Protein AF-A0A2H0QIF8-F1 (afdb_monomer_lite)

Foldseek 3Di:
DDDDDDDDPPPDDPPPDDDDPVVLVVLLVVLLVLLVPDDLVLLLQLLLLVQDDPVSSVVSLVVSLCVSQPPPPSSPDPSNSVSNSQNSPFSNVVSVCVVVVHDAPGFPGRFDQDPVQRFTWTAGPVGDIWTWHQDPVVSDIDTDD

Secondary structure (DSSP, 8-state):
-----------------PPPHHHHHHHHHHHHHHHHTS-HHHHHHHHHHHTS-HHHHHHHHHHHHHHHHTT-SGGGSHHHHHHHHHHHHHHHHHHHHHHTT---S-B-SPPEEETTTTEEEEEBTTS-EEEEEEETTTTEEEE--

pLDDT: mean 84.2, std 15.66, range [37.06, 97.31]

Structure (mmCIF, N/CA/C/O backbone):
data_AF-A0A2H0QIF8-F1
#
_entry.id   AF-A0A2H0QIF8-F1
#
loop_
_atom_site.group_PDB
_atom_site.id
_atom_site.type_symbol
_atom_site.label_atom_id
_atom_site.label_alt_id
_atom_site.label_comp_id
_atom_site.label_asym_id
_atom_site.label_entity_id
_atom_site.label_seq_id
_atom_site.pdbx_PDB_ins_code
_atom_site.Cartn_x
_atom_site.Cartn_y
_atom_site.Cartn_z
_atom_site.occupancy
_atom_site.B_iso_or_equiv
_atom_site.auth_seq_id
_atom_site.auth_comp_id
_atom_site.auth_asym_id
_atom_site.auth_atom_id
_atom_site.pdbx_PDB_model_num
ATOM 1 N N . MET A 1 1 ? 56.816 19.862 -47.660 1.00 38.97 1 MET A N 1
ATOM 2 C CA . MET A 1 1 ? 55.666 18.931 -47.605 1.00 38.97 1 MET A CA 1
ATOM 3 C C . MET A 1 1 ? 54.812 19.309 -46.398 1.00 38.97 1 MET A C 1
ATOM 5 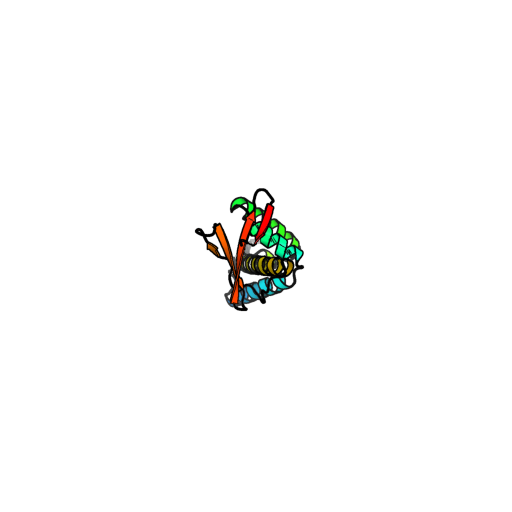O O . MET A 1 1 ? 55.281 19.148 -45.281 1.00 38.97 1 MET A O 1
ATOM 9 N N . LYS A 1 2 ? 53.630 19.911 -46.595 1.00 37.06 2 LYS A N 1
ATOM 10 C CA . LYS A 1 2 ? 52.727 20.326 -45.503 1.00 37.06 2 LYS A CA 1
ATOM 11 C C . LYS A 1 2 ? 51.640 19.259 -45.343 1.00 37.06 2 LYS A C 1
ATOM 13 O O . LYS A 1 2 ? 50.903 19.014 -46.291 1.00 37.06 2 LYS A O 1
ATOM 18 N N . LYS A 1 3 ? 51.585 18.596 -44.185 1.00 42.75 3 LYS A N 1
ATOM 19 C CA . LYS A 1 3 ? 50.521 17.645 -43.830 1.00 42.75 3 LYS A CA 1
ATOM 20 C C . LYS A 1 3 ? 49.471 18.396 -43.018 1.00 42.75 3 LYS A C 1
ATOM 22 O O . LYS A 1 3 ? 49.733 18.776 -41.882 1.00 42.75 3 LYS A O 1
ATOM 27 N N . THR A 1 4 ? 48.318 18.645 -43.623 1.00 43.09 4 THR A N 1
ATOM 28 C CA . THR A 1 4 ? 47.158 19.226 -42.946 1.00 43.09 4 THR A CA 1
ATOM 29 C C . THR A 1 4 ? 46.439 18.100 -42.209 1.00 43.09 4 THR A C 1
ATOM 31 O O . THR A 1 4 ? 45.985 17.144 -42.833 1.00 43.09 4 THR A O 1
ATOM 34 N N . LEU A 1 5 ? 46.413 18.177 -40.879 1.00 47.56 5 LEU A N 1
ATOM 35 C CA . LEU A 1 5 ? 45.718 17.231 -40.013 1.00 47.56 5 LEU A CA 1
ATOM 36 C C . LEU A 1 5 ? 44.242 17.649 -39.947 1.00 47.56 5 LEU A C 1
ATOM 38 O O . LEU A 1 5 ? 43.910 18.666 -39.343 1.00 47.56 5 LEU A O 1
ATOM 42 N N . THR A 1 6 ? 43.362 16.900 -40.604 1.00 43.06 6 THR A N 1
ATOM 43 C CA . THR A 1 6 ? 41.914 17.109 -40.513 1.00 43.06 6 THR A CA 1
ATOM 44 C C . THR A 1 6 ? 41.425 16.563 -39.174 1.00 43.06 6 THR A C 1
ATOM 46 O O . THR A 1 6 ? 41.398 15.353 -38.962 1.00 43.06 6 THR A O 1
ATOM 49 N N . ILE A 1 7 ? 41.061 17.457 -3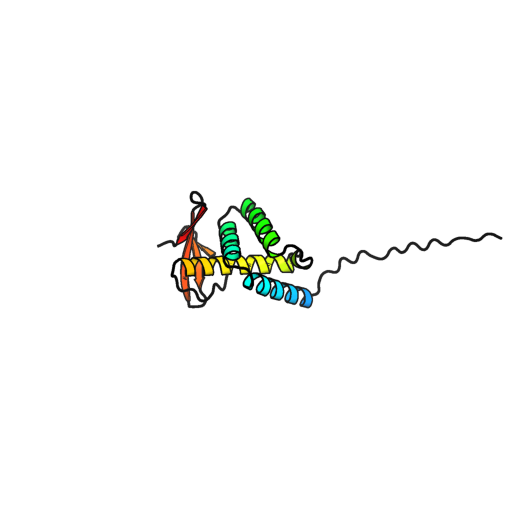8.255 1.00 49.34 7 ILE A N 1
ATOM 50 C CA . ILE A 1 7 ? 40.384 17.107 -37.005 1.00 49.34 7 ILE A CA 1
ATOM 51 C C . ILE A 1 7 ? 38.935 16.769 -37.360 1.00 49.34 7 ILE A C 1
ATOM 53 O O . ILE A 1 7 ? 38.155 17.648 -37.718 1.00 49.34 7 ILE A O 1
ATOM 57 N N . VAL A 1 8 ? 38.581 15.487 -37.282 1.00 49.09 8 VAL A N 1
ATOM 58 C CA . VAL A 1 8 ? 37.188 15.038 -37.342 1.00 49.09 8 VAL A CA 1
ATOM 59 C C . VAL A 1 8 ? 36.629 15.132 -35.926 1.00 49.09 8 VAL A C 1
ATOM 61 O O . VAL A 1 8 ? 36.869 14.266 -35.088 1.00 49.09 8 VAL A O 1
ATOM 64 N N . THR A 1 9 ? 35.900 16.206 -35.636 1.00 52.53 9 THR A N 1
ATOM 65 C CA . THR A 1 9 ? 35.051 16.291 -34.446 1.00 52.53 9 THR A CA 1
ATOM 66 C C . THR A 1 9 ? 33.886 15.317 -34.604 1.00 52.53 9 THR A C 1
ATOM 68 O O . THR A 1 9 ? 32.903 15.623 -35.276 1.00 52.53 9 THR A O 1
ATOM 71 N N . LEU A 1 10 ? 33.992 14.134 -33.989 1.00 49.59 10 LEU A N 1
ATOM 72 C CA . LEU A 1 10 ? 32.843 13.263 -33.739 1.00 49.59 10 LEU A CA 1
ATOM 73 C C . LEU A 1 10 ? 31.949 13.916 -32.674 1.00 49.59 10 LEU A C 1
ATOM 75 O O . LEU A 1 10 ? 32.067 13.653 -31.481 1.00 49.59 10 LEU A O 1
ATOM 79 N N . THR A 1 11 ? 31.024 14.765 -33.106 1.00 53.41 11 THR A N 1
ATOM 80 C CA . THR A 1 11 ? 29.798 15.033 -32.352 1.00 53.41 11 THR A CA 1
ATOM 81 C C . THR A 1 11 ? 28.844 13.864 -32.586 1.00 53.41 11 THR A C 1
ATOM 83 O O . THR A 1 11 ? 28.014 13.910 -33.492 1.00 53.41 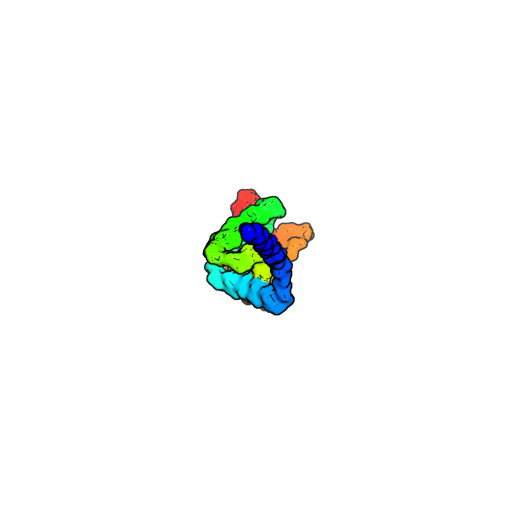11 THR A O 1
ATOM 86 N N . ALA A 1 12 ? 28.988 12.787 -31.810 1.00 52.41 12 ALA A N 1
ATOM 87 C CA . ALA A 1 12 ? 27.968 11.746 -31.745 1.00 52.41 12 ALA A CA 1
ATOM 88 C C . ALA A 1 12 ? 26.956 12.120 -30.656 1.00 52.41 12 ALA A C 1
ATOM 90 O O . ALA A 1 12 ? 27.306 12.333 -29.496 1.00 52.41 12 ALA A O 1
ATOM 91 N N . LEU A 1 13 ? 25.713 12.271 -31.104 1.00 42.12 13 LEU A N 1
ATOM 92 C CA . LEU A 1 13 ? 24.539 12.739 -30.387 1.00 42.12 13 LEU A CA 1
ATOM 93 C C . LEU A 1 13 ? 24.353 12.032 -29.036 1.00 42.12 13 LEU A C 1
ATOM 95 O O . LEU A 1 13 ? 24.268 10.807 -28.974 1.00 42.12 13 LEU A O 1
ATOM 99 N N . ALA A 1 14 ? 24.156 12.818 -27.977 1.00 47.16 14 ALA A N 1
ATOM 100 C CA . ALA A 1 14 ? 23.425 12.365 -26.802 1.00 47.16 14 ALA A CA 1
ATOM 101 C C . ALA A 1 14 ? 21.971 12.106 -27.230 1.00 47.16 14 ALA A C 1
ATOM 103 O O . ALA A 1 14 ? 21.137 13.010 -27.248 1.00 47.16 14 ALA A O 1
ATOM 104 N N . GLY A 1 15 ? 21.684 10.881 -27.664 1.00 43.88 15 GLY A N 1
ATOM 105 C CA . GLY A 1 15 ? 20.320 10.435 -27.888 1.00 43.88 15 GLY A CA 1
ATOM 106 C C . GLY A 1 15 ? 19.602 10.359 -26.546 1.00 43.88 15 GLY A C 1
ATOM 107 O O . GLY A 1 15 ? 19.794 9.407 -25.798 1.00 43.88 15 GLY A O 1
ATOM 108 N N . CYS A 1 16 ? 18.760 11.347 -26.242 1.00 52.12 16 CYS A N 1
ATOM 109 C CA . CYS A 1 16 ? 17.651 11.166 -25.312 1.00 52.12 16 CYS A CA 1
ATOM 110 C C . CYS A 1 16 ? 16.681 10.156 -25.945 1.00 52.12 16 CYS A C 1
ATOM 112 O O . CYS A 1 16 ? 15.710 10.548 -26.591 1.00 52.12 16 CYS A O 1
ATOM 114 N N . THR A 1 17 ? 16.968 8.857 -25.842 1.00 52.38 17 THR A N 1
ATOM 115 C CA . THR A 1 17 ? 16.038 7.814 -26.278 1.00 52.38 17 THR A CA 1
ATOM 116 C C . THR A 1 17 ? 14.864 7.818 -25.310 1.00 52.38 17 THR A C 1
ATOM 118 O O . THR A 1 17 ? 14.967 7.343 -24.180 1.00 52.38 17 THR A O 1
ATOM 121 N N . THR A 1 18 ? 13.755 8.424 -25.727 1.00 61.09 18 THR A N 1
ATOM 122 C CA . THR A 1 18 ? 12.470 8.180 -25.077 1.00 61.09 18 THR A CA 1
ATOM 123 C C . THR A 1 18 ? 12.113 6.720 -25.338 1.00 61.09 18 THR A C 1
ATOM 125 O O . THR A 1 18 ? 12.209 6.261 -26.475 1.00 61.09 18 THR A O 1
ATOM 128 N N . LEU A 1 19 ? 11.788 5.977 -24.280 1.00 68.38 19 LEU A N 1
ATOM 129 C CA . LEU A 1 19 ? 11.373 4.581 -24.402 1.00 68.38 19 LEU A CA 1
ATOM 130 C C . LEU A 1 19 ? 10.134 4.481 -25.298 1.00 68.38 19 LEU A C 1
ATOM 132 O O . LEU A 1 19 ? 9.223 5.315 -25.197 1.00 68.38 19 LEU A O 1
ATOM 136 N N . GLY A 1 20 ? 10.091 3.446 -26.133 1.00 79.44 20 GLY A N 1
ATOM 137 C CA . GLY A 1 20 ? 8.890 3.078 -26.876 1.00 79.44 20 GLY A CA 1
ATOM 138 C C . GLY A 1 20 ? 7.804 2.528 -25.947 1.00 79.44 20 GLY A C 1
ATOM 139 O O . GLY A 1 20 ? 8.087 2.074 -24.839 1.00 79.44 20 GLY A O 1
ATOM 140 N N . ASP A 1 21 ? 6.546 2.540 -26.389 1.00 84.19 21 ASP A N 1
ATOM 141 C CA . ASP A 1 21 ? 5.413 2.123 -25.545 1.00 84.19 21 ASP A CA 1
ATOM 142 C C . ASP A 1 21 ? 5.522 0.661 -25.080 1.00 84.19 21 ASP A C 1
ATOM 144 O O . ASP A 1 21 ? 5.255 0.366 -23.919 1.00 84.19 21 ASP A O 1
ATOM 148 N N . VAL A 1 22 ? 6.042 -0.228 -25.932 1.00 86.38 22 VAL A N 1
ATOM 149 C CA . VAL A 1 22 ? 6.321 -1.634 -25.579 1.00 86.38 22 VAL A CA 1
ATOM 150 C C . VAL A 1 22 ? 7.330 -1.743 -24.430 1.00 86.38 22 VAL A C 1
ATOM 152 O O . VAL A 1 22 ? 7.179 -2.568 -23.531 1.00 86.38 22 VAL A O 1
ATOM 155 N N . GLU A 1 23 ? 8.366 -0.903 -24.432 1.00 85.62 23 GLU A N 1
ATOM 156 C CA . GLU A 1 23 ? 9.386 -0.909 -23.380 1.00 85.62 23 GLU A CA 1
ATOM 157 C C . GLU A 1 23 ? 8.819 -0.364 -22.063 1.00 85.62 23 GLU A C 1
ATOM 159 O O . GLU A 1 23 ? 9.122 -0.899 -20.996 1.00 85.62 23 GLU A O 1
ATOM 164 N N . LYS A 1 24 ? 7.943 0.649 -22.128 1.00 86.56 24 LYS A N 1
ATOM 165 C CA . LYS A 1 24 ? 7.228 1.169 -20.953 1.00 86.56 24 LYS A CA 1
ATOM 166 C C . LYS A 1 24 ? 6.281 0.135 -20.353 1.00 86.56 24 LYS A C 1
ATOM 168 O O . LYS A 1 24 ? 6.250 -0.013 -19.134 1.00 86.56 24 LYS A O 1
ATOM 173 N N . GLU A 1 25 ? 5.535 -0.598 -21.178 1.00 89.25 25 GLU A N 1
ATOM 174 C CA . GLU A 1 25 ? 4.656 -1.679 -20.716 1.00 89.25 25 GLU A CA 1
ATOM 175 C C . GLU A 1 25 ? 5.454 -2.796 -20.036 1.00 89.25 25 GLU A C 1
ATOM 177 O O . GLU A 1 25 ? 5.127 -3.196 -18.918 1.00 89.25 25 GLU A O 1
ATOM 182 N N . ALA A 1 26 ? 6.563 -3.228 -20.642 1.00 90.50 26 ALA A N 1
ATOM 183 C CA . ALA A 1 26 ? 7.437 -4.235 -20.048 1.00 90.50 26 ALA A CA 1
ATOM 184 C C . ALA A 1 26 ? 8.035 -3.777 -18.704 1.00 90.50 26 ALA A C 1
ATOM 186 O O . ALA A 1 26 ? 8.130 -4.570 -17.762 1.00 90.50 26 ALA A O 1
ATOM 187 N N . LEU A 1 27 ? 8.424 -2.500 -18.590 1.00 90.44 27 LEU A N 1
ATOM 188 C CA . LEU A 1 27 ? 8.888 -1.921 -17.325 1.00 90.44 27 LEU A CA 1
ATOM 189 C C . LEU A 1 27 ? 7.776 -1.857 -16.279 1.00 90.44 27 LEU A C 1
ATOM 191 O O . LEU A 1 27 ? 8.021 -2.195 -15.121 1.00 90.44 27 LEU A O 1
ATOM 195 N N . ARG A 1 28 ? 6.560 -1.475 -16.676 1.00 92.50 28 ARG A N 1
ATOM 196 C CA . ARG A 1 28 ? 5.389 -1.436 -15.797 1.00 92.50 28 ARG A CA 1
ATOM 197 C C . ARG A 1 28 ? 5.054 -2.818 -15.242 1.00 92.50 28 ARG A C 1
ATOM 199 O O . ARG A 1 28 ? 4.855 -2.958 -14.036 1.00 92.50 28 ARG A O 1
ATOM 206 N N . ASP A 1 29 ? 5.000 -3.835 -16.094 1.00 93.62 29 ASP A N 1
ATOM 207 C CA . ASP A 1 29 ? 4.662 -5.197 -15.676 1.00 93.62 29 ASP A CA 1
ATOM 208 C C . ASP A 1 29 ? 5.741 -5.784 -14.765 1.00 93.62 29 ASP A C 1
ATOM 210 O O . ASP A 1 29 ? 5.436 -6.416 -13.749 1.00 93.62 29 ASP A O 1
ATOM 214 N N . ARG A 1 30 ? 7.011 -5.495 -15.071 1.00 91.62 30 ARG A N 1
ATOM 215 C CA . ARG A 1 30 ? 8.137 -5.833 -14.202 1.00 91.62 30 ARG A CA 1
ATOM 216 C C . ARG A 1 30 ? 8.026 -5.148 -12.843 1.00 91.62 30 ARG A C 1
ATOM 218 O O . ARG A 1 30 ? 8.153 -5.826 -11.832 1.00 91.62 30 ARG A O 1
ATOM 225 N N . ALA A 1 31 ? 7.741 -3.850 -12.805 1.00 92.44 31 ALA A N 1
ATOM 226 C CA . ALA A 1 31 ? 7.564 -3.098 -11.567 1.00 92.44 31 ALA A CA 1
ATOM 227 C C . ALA A 1 31 ? 6.452 -3.684 -10.681 1.00 92.44 31 ALA A C 1
ATOM 229 O O . ALA A 1 31 ? 6.630 -3.818 -9.471 1.00 92.44 31 ALA A O 1
ATOM 230 N N . ILE A 1 32 ? 5.330 -4.097 -11.278 1.00 94.50 32 ILE A N 1
ATOM 231 C CA . ILE A 1 32 ? 4.233 -4.769 -10.564 1.00 94.50 32 ILE A CA 1
ATOM 232 C C . ILE A 1 32 ? 4.685 -6.130 -10.016 1.00 94.50 32 ILE A C 1
ATOM 234 O O . ILE A 1 32 ? 4.386 -6.465 -8.868 1.00 94.50 32 ILE A O 1
ATOM 238 N N . ALA A 1 33 ? 5.393 -6.930 -10.817 1.00 94.25 33 ALA A N 1
ATOM 239 C CA . ALA A 1 33 ? 5.909 -8.227 -10.383 1.00 94.25 33 ALA A CA 1
ATOM 240 C C . ALA A 1 33 ? 6.932 -8.084 -9.244 1.00 94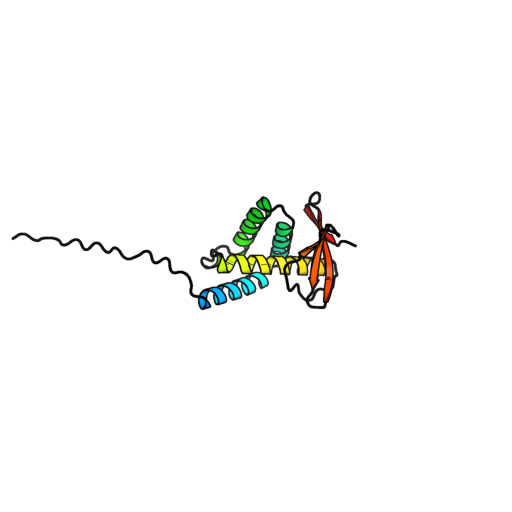.25 33 ALA A C 1
ATOM 242 O O . ALA A 1 33 ? 6.847 -8.792 -8.241 1.00 94.25 33 ALA A O 1
ATOM 243 N N . ASP A 1 34 ? 7.849 -7.126 -9.371 1.00 93.00 34 ASP A N 1
ATOM 244 C CA . ASP A 1 34 ? 8.865 -6.817 -8.371 1.00 93.00 34 ASP A CA 1
ATOM 245 C C . ASP A 1 34 ? 8.240 -6.314 -7.068 1.00 93.00 34 ASP A C 1
ATOM 247 O O . ASP A 1 34 ? 8.694 -6.709 -5.994 1.00 93.00 34 ASP A O 1
ATOM 251 N N . ALA A 1 35 ? 7.184 -5.493 -7.142 1.00 94.06 35 ALA A N 1
ATOM 252 C CA . ALA A 1 35 ? 6.419 -5.086 -5.970 1.00 94.06 35 ALA A CA 1
ATOM 253 C C . ALA A 1 35 ? 5.835 -6.316 -5.271 1.00 94.06 35 ALA A C 1
ATOM 255 O O . ALA A 1 35 ? 6.113 -6.518 -4.098 1.00 94.06 35 ALA A O 1
ATOM 256 N N . LYS A 1 36 ? 5.123 -7.198 -5.985 1.00 95.25 36 LYS A N 1
ATOM 257 C CA . LYS A 1 36 ? 4.533 -8.431 -5.418 1.00 95.25 36 LYS A CA 1
ATOM 258 C C . LYS A 1 36 ? 5.547 -9.397 -4.803 1.00 95.25 36 LYS A C 1
ATOM 260 O O . LYS A 1 36 ? 5.173 -10.186 -3.941 1.00 95.25 36 LYS A O 1
ATOM 265 N N . ALA A 1 37 ? 6.795 -9.367 -5.264 1.00 94.19 37 ALA A N 1
ATOM 266 C CA . ALA A 1 37 ? 7.874 -10.193 -4.733 1.00 94.19 37 ALA A CA 1
ATOM 267 C C . ALA A 1 37 ? 8.486 -9.634 -3.435 1.00 94.19 37 ALA A C 1
ATOM 269 O O . ALA A 1 37 ? 9.271 -10.328 -2.785 1.00 94.19 37 ALA A O 1
ATOM 270 N N . GLN A 1 38 ? 8.162 -8.394 -3.054 1.00 93.81 38 GLN A N 1
ATOM 271 C CA . GLN A 1 38 ? 8.644 -7.810 -1.808 1.00 93.81 38 GLN A CA 1
ATOM 272 C C . GLN A 1 38 ? 8.034 -8.498 -0.580 1.00 93.81 38 GLN A C 1
ATOM 274 O O . GLN A 1 38 ? 6.922 -9.025 -0.631 1.00 93.81 38 GLN A O 1
ATOM 279 N N . PRO A 1 39 ? 8.740 -8.473 0.561 1.00 94.50 39 PRO A N 1
ATOM 280 C CA . PRO A 1 39 ? 8.195 -8.981 1.809 1.00 94.50 39 PRO A CA 1
ATOM 281 C C . PRO A 1 39 ? 7.065 -8.081 2.333 1.00 94.50 39 PRO A C 1
ATOM 283 O O . PRO A 1 39 ? 6.995 -6.885 2.027 1.00 94.50 39 PRO A O 1
ATOM 286 N N . LYS A 1 40 ? 6.204 -8.643 3.190 1.00 95.00 40 LYS A N 1
ATOM 287 C CA . LYS A 1 40 ? 5.042 -7.935 3.757 1.00 95.00 40 LYS A CA 1
ATOM 288 C C . LYS A 1 40 ? 5.423 -6.634 4.473 1.00 95.00 40 LYS A C 1
ATOM 290 O O . LYS A 1 40 ? 4.674 -5.663 4.435 1.00 95.00 40 LYS A O 1
ATOM 295 N N . GLU A 1 41 ? 6.601 -6.588 5.089 1.00 94.62 41 GLU A N 1
ATOM 296 C CA . GLU A 1 41 ? 7.123 -5.426 5.804 1.00 94.62 41 GLU A CA 1
ATOM 297 C C . GLU A 1 41 ? 7.322 -4.236 4.861 1.00 94.62 41 GLU A C 1
ATOM 299 O O . GLU A 1 41 ? 7.064 -3.096 5.245 1.00 94.62 41 GLU A O 1
ATOM 304 N N . MET A 1 42 ? 7.711 -4.492 3.608 1.00 93.50 42 MET A N 1
ATOM 305 C CA . MET A 1 42 ? 7.832 -3.447 2.594 1.00 93.50 42 MET A CA 1
ATOM 306 C C . MET A 1 42 ? 6.458 -2.869 2.251 1.00 93.50 42 MET A C 1
ATOM 308 O O . MET A 1 42 ? 6.286 -1.655 2.210 1.00 93.50 42 MET A O 1
ATOM 312 N N . HIS A 1 43 ? 5.451 -3.722 2.070 1.00 95.62 43 HIS A N 1
ATOM 313 C CA . HIS A 1 43 ? 4.080 -3.286 1.801 1.00 95.62 43 HIS A CA 1
ATOM 314 C C . HIS A 1 43 ? 3.512 -2.431 2.937 1.00 95.62 43 HIS A C 1
ATOM 316 O O . HIS A 1 43 ? 2.920 -1.379 2.694 1.00 95.62 43 HIS A O 1
ATOM 322 N N . LEU A 1 44 ? 3.738 -2.846 4.185 1.00 95.19 44 LEU A N 1
ATOM 323 C CA . LEU A 1 44 ? 3.331 -2.078 5.361 1.00 95.19 44 LEU A CA 1
ATOM 324 C C . LEU A 1 44 ? 4.095 -0.750 5.474 1.00 95.19 44 LEU A C 1
ATOM 326 O O . LEU A 1 44 ? 3.495 0.260 5.834 1.00 95.19 44 LEU A O 1
ATOM 330 N N . ALA A 1 45 ? 5.380 -0.704 5.106 1.00 93.94 45 ALA A N 1
ATOM 331 C CA . ALA A 1 45 ? 6.138 0.546 5.045 1.00 93.94 45 ALA A CA 1
ATOM 332 C C . ALA A 1 45 ? 5.563 1.519 3.999 1.00 93.94 45 ALA A C 1
ATOM 334 O O . ALA A 1 45 ? 5.416 2.711 4.271 1.00 93.94 45 ALA A O 1
ATOM 335 N N . TYR A 1 46 ? 5.165 1.017 2.828 1.00 94.50 46 TYR A N 1
ATOM 336 C CA . TYR A 1 46 ? 4.483 1.818 1.808 1.00 94.50 46 TYR A CA 1
ATOM 337 C C . TYR A 1 46 ? 3.120 2.336 2.280 1.00 94.50 46 TYR A C 1
ATOM 339 O O . TYR A 1 46 ? 2.818 3.522 2.112 1.00 94.50 46 TYR A O 1
ATOM 347 N N . LEU A 1 47 ? 2.326 1.489 2.942 1.00 95.12 47 LEU A N 1
ATOM 348 C CA . LEU A 1 47 ? 1.082 1.904 3.591 1.00 95.12 47 LEU A CA 1
ATOM 349 C C . LEU A 1 47 ? 1.336 3.005 4.635 1.00 95.12 47 LEU A C 1
ATOM 351 O O . LEU A 1 47 ? 0.604 3.995 4.688 1.00 95.12 47 LEU A O 1
ATOM 355 N N . GLN A 1 48 ? 2.398 2.890 5.434 1.00 94.00 48 GLN A N 1
ATOM 356 C CA . GLN A 1 48 ? 2.771 3.918 6.404 1.00 94.00 48 GLN A CA 1
ATOM 357 C C . GLN A 1 48 ? 3.056 5.262 5.723 1.00 94.00 48 GLN A C 1
ATOM 359 O O . GLN A 1 48 ? 2.535 6.293 6.148 1.00 94.00 48 GLN A O 1
ATOM 364 N N . CYS A 1 49 ? 3.813 5.258 4.620 1.00 93.25 49 CYS A N 1
ATOM 365 C CA . CYS A 1 49 ? 4.078 6.466 3.838 1.00 93.25 49 CYS A CA 1
ATOM 366 C C . CYS A 1 49 ? 2.794 7.112 3.292 1.00 93.25 49 CYS A C 1
ATOM 368 O O . CYS A 1 49 ? 2.719 8.336 3.155 1.00 93.25 49 CYS A O 1
ATOM 370 N N . TYR A 1 50 ? 1.777 6.308 2.975 1.00 91.81 50 TYR A N 1
ATOM 371 C CA . TYR A 1 50 ? 0.525 6.783 2.395 1.00 91.81 50 TYR A CA 1
ATOM 372 C C . TYR A 1 50 ? -0.267 7.702 3.343 1.00 91.81 50 TYR A C 1
ATOM 374 O O . TYR A 1 50 ? -0.887 8.664 2.880 1.00 91.81 50 TYR A O 1
ATOM 382 N N . GLY A 1 51 ? -0.214 7.451 4.655 1.00 89.75 51 GLY A N 1
ATOM 383 C CA . GLY A 1 51 ? -0.925 8.236 5.674 1.00 89.75 51 GLY A CA 1
ATOM 384 C C . GLY A 1 51 ? -0.320 9.618 5.957 1.00 89.75 51 GLY A C 1
ATOM 385 O O . GLY A 1 51 ? -0.963 10.476 6.572 1.00 89.75 51 GLY A O 1
ATOM 386 N N . LEU A 1 52 ? 0.909 9.857 5.489 1.00 88.81 52 LEU A N 1
ATOM 387 C CA . LEU A 1 52 ? 1.661 11.080 5.752 1.00 88.81 52 LEU A CA 1
ATOM 388 C C . LEU A 1 52 ? 1.198 12.274 4.900 1.00 88.81 52 LEU A C 1
ATOM 390 O O . LEU A 1 52 ? 0.460 12.147 3.918 1.00 88.81 52 LEU A O 1
ATOM 394 N N . SER A 1 53 ? 1.674 13.467 5.273 1.00 85.69 53 SER A N 1
ATOM 395 C CA . SER A 1 53 ? 1.536 14.680 4.460 1.00 85.69 53 SER A CA 1
ATOM 396 C C . SER A 1 53 ? 2.193 14.502 3.080 1.00 85.69 53 SER A C 1
ATOM 398 O O . SER A 1 53 ? 3.051 13.641 2.902 1.00 85.69 53 SER A O 1
ATOM 400 N N . GLN A 1 54 ? 1.829 15.315 2.082 1.00 83.75 54 GLN A N 1
ATOM 401 C CA . GLN A 1 54 ? 2.394 15.159 0.732 1.00 83.75 54 GLN A CA 1
ATOM 402 C C . GLN A 1 54 ? 3.921 15.343 0.684 1.00 83.75 54 GLN A C 1
ATOM 404 O O . GLN A 1 54 ? 4.598 14.627 -0.061 1.00 83.75 54 GLN A O 1
ATOM 409 N N . SER A 1 55 ? 4.474 16.267 1.480 1.00 83.38 55 SER A N 1
ATOM 410 C CA . SER A 1 55 ? 5.926 16.467 1.577 1.00 83.38 55 SER A CA 1
ATOM 411 C C . SER A 1 55 ? 6.618 15.227 2.137 1.00 83.38 55 SER A C 1
ATOM 413 O O . SER A 1 55 ? 7.586 14.735 1.551 1.00 83.38 55 SER A O 1
ATOM 415 N N . ASP A 1 56 ? 6.074 14.674 3.219 1.00 87.19 56 ASP A N 1
ATOM 416 C CA . ASP A 1 56 ? 6.689 13.562 3.943 1.00 87.19 56 ASP A CA 1
ATOM 417 C C . ASP A 1 56 ? 6.500 12.244 3.192 1.00 87.19 56 ASP A C 1
ATOM 419 O O . ASP A 1 56 ? 7.429 11.445 3.096 1.00 87.19 56 ASP A O 1
ATOM 423 N N . LYS A 1 57 ? 5.339 12.055 2.556 1.00 87.88 57 LYS A N 1
ATOM 424 C CA . LYS A 1 57 ? 5.025 10.908 1.696 1.00 87.88 57 LYS A CA 1
ATOM 425 C C . LYS A 1 57 ? 6.061 10.739 0.591 1.00 87.88 57 LYS A C 1
ATOM 427 O O . LYS A 1 57 ? 6.527 9.629 0.344 1.00 87.88 57 LYS A O 1
ATOM 432 N N . LYS A 1 58 ? 6.453 11.831 -0.075 1.00 84.62 58 LYS A N 1
ATOM 433 C CA . LYS A 1 58 ? 7.470 11.789 -1.137 1.00 84.62 58 LYS A CA 1
ATOM 434 C C . LYS A 1 58 ? 8.831 11.338 -0.603 1.00 84.62 58 LYS A C 1
ATOM 436 O O . LYS A 1 58 ? 9.498 10.545 -1.262 1.00 84.62 58 LYS A O 1
ATOM 441 N N . SER A 1 59 ? 9.238 11.841 0.561 1.00 87.06 59 SER A N 1
ATOM 442 C CA . SER A 1 59 ? 10.500 11.451 1.200 1.00 87.06 59 SER A CA 1
ATOM 443 C C . SER A 1 59 ? 10.472 9.988 1.658 1.00 87.06 59 SER A C 1
ATOM 445 O O . SER A 1 59 ? 11.367 9.213 1.329 1.00 87.06 59 SER A O 1
ATOM 447 N N . CYS A 1 60 ? 9.389 9.586 2.325 1.00 89.12 60 CYS A N 1
ATOM 448 C CA . CYS A 1 60 ? 9.172 8.236 2.836 1.00 89.12 60 CYS A CA 1
ATOM 449 C C . CYS A 1 60 ? 9.213 7.188 1.717 1.00 89.12 60 CYS A C 1
ATOM 451 O O . CYS A 1 60 ? 9.984 6.231 1.801 1.00 89.12 60 CYS A O 1
ATOM 453 N N . ARG A 1 61 ? 8.473 7.418 0.620 1.00 86.69 61 ARG A N 1
ATOM 454 C CA . ARG A 1 61 ? 8.466 6.500 -0.528 1.00 86.69 61 ARG A CA 1
ATOM 455 C C . ARG A 1 61 ? 9.843 6.352 -1.147 1.00 86.69 61 ARG A C 1
ATOM 457 O O . ARG A 1 61 ? 10.276 5.233 -1.344 1.00 86.69 61 ARG A O 1
ATOM 464 N N . ARG A 1 62 ? 10.591 7.444 -1.338 1.00 81.62 62 ARG A N 1
ATOM 465 C CA . ARG A 1 62 ? 11.967 7.367 -1.866 1.00 81.62 62 ARG A CA 1
ATOM 466 C C . ARG A 1 62 ? 12.872 6.461 -1.035 1.00 81.62 62 ARG A C 1
ATOM 468 O O . ARG A 1 62 ? 13.681 5.732 -1.604 1.00 81.62 62 ARG A O 1
ATOM 475 N N . THR A 1 63 ? 12.750 6.511 0.289 1.00 81.69 63 THR A N 1
ATOM 476 C CA . THR A 1 63 ? 13.504 5.629 1.188 1.00 81.69 63 THR A CA 1
ATOM 477 C C . THR A 1 63 ? 13.082 4.172 1.009 1.00 81.69 63 THR A C 1
ATOM 479 O O . THR A 1 63 ? 13.948 3.315 0.846 1.00 81.69 63 THR A O 1
ATOM 482 N N . ALA A 1 64 ? 11.775 3.896 0.971 1.00 77.31 64 ALA A N 1
ATOM 483 C CA . ALA A 1 64 ? 11.243 2.550 0.755 1.00 77.31 64 ALA A CA 1
ATOM 484 C C . ALA A 1 64 ? 11.631 1.984 -0.626 1.00 77.31 64 ALA A C 1
ATOM 486 O O . ALA A 1 64 ? 12.184 0.886 -0.699 1.00 77.31 64 ALA A O 1
ATOM 487 N N . SER A 1 65 ? 11.465 2.760 -1.705 1.00 76.69 65 SER A N 1
ATOM 488 C CA . SER A 1 65 ? 11.865 2.367 -3.060 1.00 76.69 65 SER A CA 1
ATOM 489 C C . SER A 1 65 ? 13.356 2.048 -3.114 1.00 76.69 65 SER A C 1
ATOM 491 O O . SER A 1 65 ? 13.736 1.007 -3.631 1.00 76.69 65 SER A O 1
ATOM 493 N N . ARG A 1 66 ? 14.219 2.896 -2.529 1.00 77.06 66 ARG A N 1
ATOM 494 C CA . ARG A 1 66 ? 15.674 2.668 -2.524 1.00 77.06 66 ARG A CA 1
ATOM 495 C C . ARG A 1 66 ? 16.058 1.360 -1.832 1.00 77.06 66 ARG A C 1
ATOM 497 O O . ARG A 1 66 ? 16.997 0.708 -2.278 1.00 77.06 66 ARG A O 1
ATOM 504 N N . LEU A 1 67 ? 15.364 0.987 -0.756 1.00 74.75 67 LEU A N 1
ATOM 505 C CA . LEU A 1 67 ? 15.578 -0.294 -0.080 1.00 74.75 67 LEU A CA 1
ATOM 506 C C . LEU A 1 67 ? 15.133 -1.470 -0.958 1.00 74.75 67 LEU A C 1
ATOM 508 O O . LEU A 1 67 ? 15.845 -2.467 -1.035 1.00 74.75 67 LEU A O 1
ATOM 512 N N . ALA A 1 68 ? 14.000 -1.334 -1.648 1.00 73.31 68 ALA A N 1
ATOM 513 C CA . ALA A 1 68 ? 13.443 -2.381 -2.501 1.00 73.31 68 ALA A CA 1
ATOM 514 C C . ALA A 1 68 ? 14.193 -2.575 -3.833 1.00 73.31 68 ALA A C 1
ATOM 516 O O . ALA A 1 68 ? 14.175 -3.671 -4.393 1.00 73.31 68 ALA A O 1
ATOM 517 N N . THR A 1 69 ? 14.840 -1.529 -4.358 1.00 72.81 69 THR A N 1
ATOM 518 C CA . THR A 1 69 ? 15.401 -1.517 -5.722 1.00 72.81 69 THR A CA 1
ATOM 519 C C . THR A 1 69 ? 16.907 -1.258 -5.785 1.00 72.81 69 THR A C 1
ATOM 521 O O . THR A 1 69 ? 17.459 -1.064 -6.872 1.00 72.81 69 THR A O 1
ATOM 524 N N . SER A 1 70 ? 17.597 -1.267 -4.638 1.00 70.69 70 SER A N 1
ATOM 525 C CA . SER A 1 70 ? 19.044 -1.037 -4.564 1.00 70.69 70 SER A CA 1
ATOM 526 C C . SER A 1 70 ? 19.810 -1.919 -5.561 1.00 70.69 70 SER A C 1
ATOM 528 O O . SER A 1 70 ? 19.679 -3.141 -5.557 1.00 70.69 70 SER A O 1
ATOM 530 N N . GLY A 1 71 ? 20.615 -1.290 -6.423 1.00 65.44 71 GLY A N 1
ATOM 531 C CA . GLY A 1 71 ? 21.428 -1.972 -7.436 1.00 65.44 71 GLY A CA 1
ATOM 532 C C . GLY A 1 71 ? 20.760 -2.180 -8.801 1.00 65.44 71 GLY A C 1
ATOM 533 O O . GLY A 1 71 ? 21.407 -2.718 -9.697 1.00 65.44 71 GLY A O 1
ATOM 534 N N . ARG A 1 72 ? 19.512 -1.733 -9.004 1.00 69.94 72 ARG A N 1
ATOM 535 C CA . ARG A 1 72 ? 18.793 -1.867 -10.285 1.00 69.94 72 ARG A CA 1
ATOM 536 C C . ARG A 1 72 ? 18.715 -0.532 -11.029 1.00 69.94 72 ARG A C 1
ATOM 538 O O . ARG A 1 72 ? 18.093 0.417 -10.563 1.00 69.94 72 ARG A O 1
ATOM 545 N N . VAL A 1 73 ? 19.365 -0.456 -12.193 1.00 64.38 73 VAL A N 1
ATOM 546 C CA . VAL A 1 73 ? 19.448 0.775 -13.006 1.00 64.38 73 VAL A CA 1
ATOM 547 C C . VAL A 1 73 ? 18.102 1.114 -13.661 1.00 64.38 73 VAL A C 1
ATOM 549 O O . VAL A 1 73 ? 17.733 2.285 -13.736 1.00 64.38 73 VAL A O 1
ATOM 552 N N . ASP A 1 74 ? 17.337 0.101 -14.078 1.00 69.06 74 ASP A N 1
ATOM 553 C CA . ASP A 1 74 ? 16.002 0.239 -14.682 1.00 69.06 74 ASP A CA 1
ATOM 554 C C . ASP A 1 74 ? 14.945 0.766 -13.691 1.00 69.06 74 ASP A C 1
ATOM 556 O O . ASP A 1 74 ? 14.019 1.479 -14.085 1.00 69.06 74 ASP A O 1
ATOM 560 N N . ALA A 1 75 ? 15.152 0.529 -12.393 1.00 73.81 75 ALA A N 1
ATOM 561 C CA . ALA A 1 75 ? 14.298 1.003 -11.304 1.00 73.81 75 ALA A CA 1
ATOM 562 C C . ALA A 1 75 ? 14.460 2.499 -10.950 1.00 73.81 75 ALA A C 1
ATOM 564 O O . ALA A 1 75 ? 13.970 2.956 -9.916 1.00 73.81 75 ALA A O 1
ATOM 565 N N . SER A 1 76 ? 15.153 3.269 -11.794 1.00 76.12 76 SER A N 1
ATOM 566 C CA . SER A 1 76 ? 15.345 4.718 -11.632 1.00 76.12 76 SER A CA 1
ATOM 567 C C . SER A 1 76 ? 14.364 5.571 -12.449 1.00 76.12 76 SER A C 1
ATOM 569 O O . SER A 1 76 ? 14.297 6.787 -12.255 1.00 76.12 76 SER A O 1
ATOM 571 N N . THR A 1 77 ? 13.594 4.954 -13.350 1.00 83.69 77 THR A N 1
ATOM 572 C CA . THR A 1 77 ? 12.641 5.645 -14.233 1.00 83.69 77 THR A CA 1
ATOM 573 C C . THR A 1 77 ? 11.261 5.782 -13.590 1.00 83.69 77 THR A C 1
ATOM 575 O O . THR A 1 77 ? 10.839 4.933 -12.805 1.00 83.69 77 THR A O 1
ATOM 578 N N . TRP A 1 78 ? 10.511 6.831 -13.944 1.00 84.38 78 TRP A N 1
ATOM 579 C CA . TRP A 1 78 ? 9.131 6.990 -13.465 1.00 84.38 78 TRP A CA 1
ATOM 580 C C . TRP A 1 78 ? 8.182 5.911 -13.999 1.00 84.38 78 TRP A C 1
ATOM 582 O O . TRP A 1 78 ? 7.239 5.553 -13.294 1.00 84.38 78 TRP A O 1
ATOM 592 N N . ASP A 1 79 ? 8.469 5.357 -15.181 1.00 87.06 79 ASP A N 1
ATOM 593 C CA . ASP A 1 79 ? 7.724 4.237 -15.772 1.00 87.06 79 ASP A CA 1
ATOM 594 C C . ASP A 1 79 ? 7.829 2.956 -14.927 1.00 87.06 79 ASP A C 1
ATOM 596 O O . ASP A 1 79 ? 6.919 2.133 -14.942 1.00 87.06 79 ASP A O 1
ATOM 600 N N . TYR A 1 80 ? 8.898 2.813 -14.135 1.00 89.00 80 TYR A N 1
ATOM 601 C CA . TYR A 1 80 ? 9.037 1.749 -13.140 1.00 89.00 80 TYR A CA 1
ATOM 602 C C . TYR A 1 80 ? 8.540 2.180 -11.750 1.00 89.00 80 TYR A C 1
ATOM 604 O O . TYR A 1 80 ? 7.796 1.451 -11.093 1.00 89.00 80 TYR A O 1
ATOM 612 N N . ILE A 1 81 ? 8.954 3.363 -11.277 1.00 87.88 81 ILE A N 1
ATOM 613 C CA . ILE A 1 81 ? 8.701 3.810 -9.896 1.00 87.88 81 ILE A CA 1
ATOM 614 C C . ILE A 1 81 ? 7.200 3.947 -9.627 1.00 87.88 81 ILE A C 1
ATOM 616 O O . ILE A 1 81 ? 6.734 3.496 -8.585 1.00 87.88 81 ILE A O 1
ATOM 620 N N . LEU A 1 82 ? 6.430 4.542 -10.549 1.00 88.81 82 LEU A N 1
ATOM 621 C CA . LEU A 1 82 ? 5.002 4.778 -10.311 1.00 88.81 82 LEU A CA 1
ATOM 622 C C . LEU A 1 82 ? 4.204 3.469 -10.197 1.00 88.81 82 LEU A C 1
ATOM 624 O O . LEU A 1 82 ? 3.463 3.339 -9.220 1.00 88.81 82 LEU A O 1
ATOM 628 N N . PRO A 1 83 ? 4.335 2.490 -11.117 1.00 92.31 83 PRO A N 1
ATOM 629 C CA . PRO A 1 83 ? 3.634 1.218 -10.967 1.00 92.31 83 PRO A CA 1
ATOM 630 C C . PRO A 1 83 ? 4.087 0.420 -9.745 1.00 92.31 83 PRO A C 1
ATOM 632 O O . PRO A 1 83 ? 3.241 -0.173 -9.078 1.00 92.31 83 PRO A O 1
ATOM 635 N N . PHE A 1 84 ? 5.388 0.435 -9.428 1.00 93.12 84 PHE A N 1
ATOM 636 C CA . PHE A 1 84 ? 5.920 -0.242 -8.246 1.00 93.12 84 PHE A CA 1
ATOM 637 C C . PHE A 1 84 ? 5.307 0.331 -6.964 1.00 93.12 84 PHE A C 1
ATOM 639 O O . PHE A 1 84 ? 4.724 -0.410 -6.174 1.00 93.12 84 PHE A O 1
ATOM 646 N N . ASP A 1 85 ? 5.404 1.653 -6.776 1.00 91.69 85 ASP A N 1
ATOM 647 C CA . ASP A 1 85 ? 4.900 2.339 -5.585 1.00 91.69 85 ASP A CA 1
ATOM 648 C C . ASP A 1 85 ? 3.390 2.114 -5.428 1.00 91.69 85 ASP A C 1
ATOM 650 O O . ASP A 1 85 ? 2.916 1.792 -4.341 1.00 91.69 85 ASP A O 1
ATOM 654 N N . TYR A 1 86 ? 2.634 2.231 -6.524 1.00 92.50 86 TYR A N 1
ATOM 655 C CA . TYR A 1 86 ? 1.186 2.035 -6.517 1.00 92.50 86 TYR A CA 1
ATOM 656 C C . TYR A 1 86 ? 0.779 0.608 -6.122 1.00 92.50 86 TYR A C 1
ATOM 658 O O . TYR A 1 86 ? -0.139 0.420 -5.318 1.00 92.50 86 TYR A O 1
ATOM 666 N N . GLU A 1 87 ? 1.453 -0.408 -6.667 1.00 95.38 87 GLU A N 1
ATOM 667 C CA . GLU A 1 87 ? 1.167 -1.802 -6.325 1.00 95.38 87 GLU A CA 1
ATOM 668 C C . GLU A 1 87 ? 1.583 -2.117 -4.880 1.00 95.38 87 GLU A C 1
ATOM 670 O O . GLU A 1 87 ? 0.817 -2.740 -4.142 1.00 95.38 87 GLU A O 1
ATOM 675 N N . ALA A 1 88 ? 2.745 -1.629 -4.434 1.00 94.81 88 ALA A N 1
ATOM 676 C CA . ALA A 1 88 ? 3.215 -1.808 -3.062 1.00 94.81 88 ALA A CA 1
ATOM 677 C C . ALA A 1 88 ? 2.269 -1.165 -2.032 1.00 94.81 88 ALA A C 1
ATOM 679 O O . ALA A 1 88 ? 1.984 -1.779 -1.003 1.00 94.81 88 ALA A O 1
ATOM 680 N N . GLU A 1 89 ? 1.730 0.027 -2.318 1.00 94.06 89 GLU A N 1
ATOM 681 C CA . GLU A 1 89 ? 0.717 0.691 -1.486 1.00 94.06 89 GLU A CA 1
ATOM 682 C C . GLU A 1 89 ? -0.555 -0.165 -1.360 1.00 94.06 89 GLU A C 1
ATOM 684 O O . GLU A 1 89 ? -1.034 -0.407 -0.250 1.00 94.06 89 GLU A O 1
ATOM 689 N N . ARG A 1 90 ? -1.089 -0.684 -2.475 1.00 95.62 90 ARG A N 1
ATOM 690 C CA . ARG A 1 90 ? -2.288 -1.546 -2.477 1.00 95.62 90 ARG A CA 1
ATOM 691 C C . ARG A 1 90 ? -2.090 -2.837 -1.695 1.00 95.62 90 ARG A C 1
ATOM 693 O O . ARG A 1 90 ? -2.964 -3.224 -0.917 1.00 95.62 90 ARG A O 1
ATOM 700 N N . LEU A 1 91 ? -0.945 -3.488 -1.888 1.00 96.12 91 LEU A N 1
ATOM 701 C CA . LEU A 1 91 ? -0.567 -4.672 -1.121 1.00 96.12 91 LEU A CA 1
ATOM 702 C C . LEU A 1 91 ? -0.415 -4.334 0.364 1.00 96.12 91 LEU A C 1
ATOM 704 O O . LEU A 1 91 ? -0.733 -5.166 1.210 1.00 96.12 91 LEU A O 1
ATOM 708 N N . GLY A 1 92 ? -0.012 -3.105 0.693 1.00 96.50 92 GLY A N 1
ATOM 709 C CA . GLY A 1 92 ? 0.025 -2.591 2.058 1.00 96.50 92 GLY A CA 1
ATOM 710 C C . GLY A 1 92 ? -1.354 -2.580 2.711 1.00 96.50 92 GLY A C 1
ATOM 711 O O . GLY A 1 92 ? -1.531 -3.180 3.771 1.00 96.50 92 GLY A O 1
ATOM 712 N N . PHE A 1 93 ? -2.355 -1.994 2.046 1.00 96.50 93 PHE A N 1
ATOM 713 C CA . PHE A 1 93 ? -3.748 -2.024 2.514 1.00 96.50 93 PHE A CA 1
ATOM 714 C C . PHE A 1 93 ? -4.277 -3.452 2.673 1.00 96.50 93 PHE A C 1
ATOM 716 O O . PHE A 1 93 ? -4.857 -3.790 3.705 1.00 96.50 93 PHE A O 1
ATOM 723 N N . GLN A 1 94 ? -4.040 -4.313 1.680 1.00 96.62 94 GLN A N 1
ATOM 724 C CA . GLN A 1 94 ? -4.447 -5.714 1.754 1.00 96.62 94 GLN A CA 1
ATOM 725 C C . GLN A 1 94 ? -3.799 -6.439 2.944 1.00 96.62 94 GLN A C 1
ATOM 727 O O . GLN A 1 94 ? -4.476 -7.178 3.659 1.00 96.62 94 GLN A O 1
ATOM 732 N N . THR A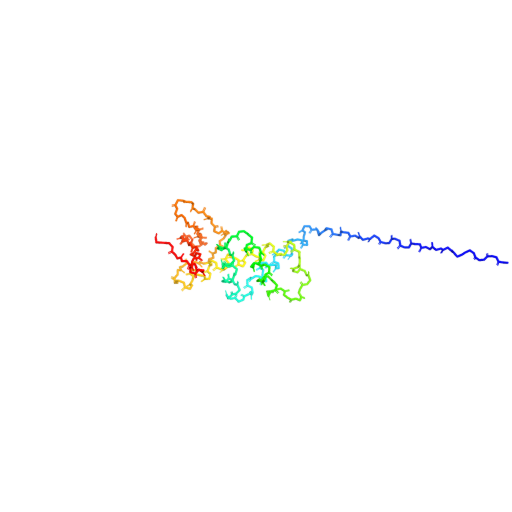 1 95 ? -2.494 -6.248 3.139 1.00 97.25 95 THR A N 1
ATOM 733 C CA . THR A 1 95 ? -1.722 -6.877 4.220 1.00 97.25 95 THR A CA 1
ATOM 734 C C . THR A 1 95 ? -2.251 -6.433 5.574 1.00 97.25 95 THR A C 1
ATOM 736 O O . THR A 1 95 ? -2.568 -7.281 6.402 1.00 97.25 95 THR A O 1
ATOM 739 N N . PHE A 1 96 ? -2.454 -5.128 5.766 1.00 97.31 96 PHE A N 1
ATOM 740 C CA . PHE A 1 96 ? -3.036 -4.597 6.995 1.00 97.31 96 PHE A CA 1
ATOM 741 C C . PHE A 1 96 ? -4.402 -5.222 7.297 1.00 97.31 96 PHE A C 1
ATOM 743 O O . PHE A 1 96 ? -4.633 -5.694 8.405 1.00 97.31 96 PHE A O 1
ATOM 750 N N . LEU A 1 97 ? -5.301 -5.281 6.311 1.00 97.00 97 LEU A N 1
ATOM 751 C CA . LEU A 1 97 ? -6.624 -5.879 6.496 1.00 97.00 97 LEU A CA 1
ATOM 752 C C . LEU A 1 97 ? -6.537 -7.351 6.916 1.00 97.00 97 LEU A C 1
ATOM 754 O O . LEU A 1 97 ? -7.237 -7.762 7.842 1.00 97.00 97 LEU A O 1
ATOM 758 N N . LYS A 1 98 ? -5.652 -8.130 6.286 1.00 96.81 98 LYS A N 1
ATOM 759 C CA . LYS A 1 98 ? -5.411 -9.531 6.659 1.00 96.81 98 LYS A CA 1
ATOM 760 C C . LYS A 1 98 ? -4.867 -9.660 8.081 1.00 96.81 98 LYS A C 1
ATOM 762 O O . LYS A 1 98 ? -5.363 -10.500 8.827 1.00 96.81 98 LYS A O 1
ATOM 767 N N . ASP A 1 99 ? -3.922 -8.807 8.472 1.00 96.81 99 ASP A N 1
ATOM 768 C CA . ASP A 1 99 ? -3.361 -8.781 9.829 1.00 96.81 99 ASP A CA 1
ATOM 769 C C . ASP A 1 99 ? -4.425 -8.411 10.882 1.00 96.81 99 ASP A C 1
ATOM 771 O O . ASP A 1 99 ? -4.379 -8.890 12.012 1.00 96.81 99 ASP A O 1
ATOM 775 N N . GLN A 1 100 ? -5.440 -7.627 10.502 1.00 96.62 100 GLN A N 1
ATOM 776 C CA . GLN A 1 100 ? -6.624 -7.330 11.323 1.00 96.62 100 GLN A CA 1
ATOM 777 C C . GLN A 1 100 ? -7.716 -8.422 11.263 1.00 96.62 100 GLN A C 1
ATOM 779 O O . GLN A 1 100 ? -8.836 -8.217 11.745 1.00 96.62 100 GLN A O 1
ATOM 784 N N . GLY A 1 101 ? -7.442 -9.571 10.635 1.00 96.81 101 GLY A N 1
ATOM 785 C CA . GLY A 1 101 ? -8.391 -10.678 10.485 1.00 96.81 101 GLY A CA 1
ATOM 786 C C . GLY A 1 101 ? -9.557 -10.389 9.532 1.00 96.81 101 GLY A C 1
ATOM 787 O O . GLY A 1 101 ? -10.596 -11.048 9.604 1.00 96.81 101 GLY A O 1
ATOM 788 N N . LYS A 1 102 ? -9.430 -9.386 8.656 1.00 96.75 102 LYS A N 1
ATOM 789 C CA . LYS A 1 102 ? -10.445 -9.032 7.658 1.00 96.75 102 LYS A CA 1
ATOM 790 C C . LYS A 1 102 ? -10.252 -9.823 6.366 1.00 96.75 102 LYS A C 1
ATOM 792 O O . LYS A 1 102 ? -9.139 -10.188 5.987 1.00 96.75 102 LYS A O 1
ATOM 797 N N . ARG A 1 103 ? -11.359 -10.090 5.670 1.00 96.00 103 ARG A N 1
ATOM 798 C CA . ARG A 1 103 ? -11.354 -10.789 4.380 1.00 96.00 103 ARG A CA 1
ATOM 799 C C . ARG A 1 103 ? -11.087 -9.779 3.270 1.00 96.00 103 ARG A C 1
ATOM 801 O O . ARG A 1 103 ? -11.868 -8.860 3.083 1.00 96.00 103 ARG A O 1
ATOM 808 N N . CYS A 1 104 ? -9.973 -9.942 2.565 1.00 95.31 104 CYS A N 1
ATOM 809 C CA . CYS A 1 104 ? -9.642 -9.105 1.417 1.00 95.31 104 CYS A CA 1
ATOM 810 C C . CYS A 1 104 ? -8.764 -9.879 0.425 1.00 95.31 104 CYS A C 1
ATOM 812 O O . CYS A 1 104 ? -7.537 -9.982 0.585 1.00 95.31 104 CYS A O 1
ATOM 814 N N . ALA A 1 105 ? -9.393 -10.458 -0.600 1.00 93.44 105 ALA A N 1
ATOM 815 C CA . ALA A 1 105 ? -8.698 -11.223 -1.641 1.00 93.44 105 ALA A CA 1
ATOM 816 C C . ALA A 1 105 ? -7.663 -10.385 -2.420 1.00 93.44 105 ALA A C 1
ATOM 818 O O . ALA A 1 105 ? -6.621 -10.901 -2.825 1.00 93.44 105 ALA A O 1
ATOM 819 N N . GLY A 1 106 ? -7.899 -9.083 -2.552 1.00 93.06 106 GLY A N 1
ATOM 820 C CA . GLY A 1 106 ? -7.014 -8.106 -3.180 1.00 93.06 106 GLY A CA 1
ATOM 821 C C . GLY A 1 106 ? -7.628 -6.715 -3.092 1.00 93.06 106 GLY A C 1
ATOM 822 O O . GLY A 1 106 ? -8.805 -6.592 -2.776 1.00 93.06 106 GLY A O 1
ATOM 823 N N . VAL A 1 107 ? -6.859 -5.674 -3.389 1.00 93.00 107 VAL A N 1
ATOM 824 C CA . VAL A 1 107 ? -7.340 -4.284 -3.461 1.00 93.00 107 VAL A CA 1
ATOM 825 C C . VAL A 1 107 ? -7.102 -3.823 -4.884 1.00 93.00 107 VAL A C 1
ATOM 827 O O . VAL A 1 107 ? -5.945 -3.768 -5.263 1.00 93.00 107 VAL A O 1
ATOM 830 N N . ASN A 1 108 ? -8.153 -3.562 -5.676 1.00 82.25 108 ASN A N 1
ATOM 831 C CA . ASN A 1 108 ? -8.046 -3.337 -7.131 1.00 82.25 108 ASN A CA 1
ATOM 832 C C . ASN A 1 108 ? -7.908 -1.882 -7.573 1.00 82.25 108 ASN A C 1
ATOM 834 O O . ASN A 1 108 ? -7.638 -1.630 -8.750 1.00 82.25 108 ASN A O 1
ATOM 838 N N . GLN A 1 109 ? -8.052 -0.941 -6.654 1.00 83.00 109 GLN A N 1
AT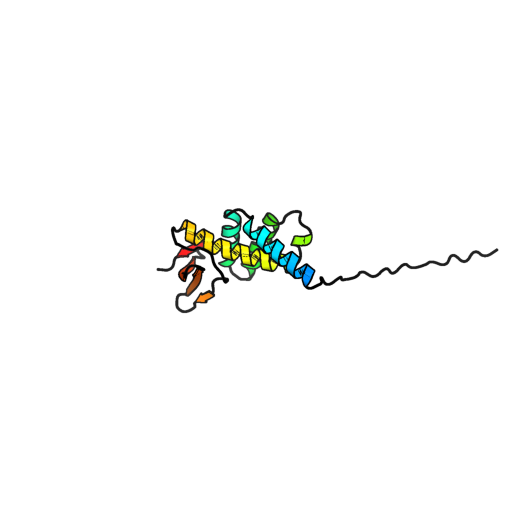OM 839 C CA . GLN A 1 109 ? -7.766 0.469 -6.864 1.00 83.00 109 GLN A CA 1
ATOM 840 C C . GLN A 1 109 ? -7.163 1.026 -5.579 1.00 83.00 109 GLN A C 1
ATOM 842 O O . GLN A 1 109 ? -7.419 0.501 -4.498 1.00 83.00 109 GLN A O 1
ATOM 847 N N . GLY A 1 110 ? -6.348 2.074 -5.695 1.00 77.88 110 GLY A N 1
ATOM 848 C CA . GLY A 1 110 ? -5.882 2.807 -4.523 1.00 77.88 110 GLY A CA 1
ATOM 849 C C . GLY A 1 110 ? -7.086 3.283 -3.695 1.00 77.88 110 GLY A C 1
ATOM 850 O O . GLY A 1 110 ? -8.064 3.738 -4.296 1.00 77.88 110 GLY A O 1
ATOM 851 N N . PRO A 1 111 ? -7.047 3.181 -2.357 1.00 86.12 111 PRO A N 1
ATOM 852 C CA . PRO A 1 111 ? -8.155 3.617 -1.515 1.00 86.12 111 PRO A CA 1
ATOM 853 C C . PRO A 1 111 ? -8.518 5.079 -1.732 1.00 86.12 111 PRO A C 1
ATOM 855 O O . PRO A 1 111 ? -7.651 5.921 -1.981 1.00 86.12 111 PRO A O 1
ATOM 858 N N . GLN A 1 112 ? -9.807 5.383 -1.634 1.00 87.75 112 GLN A N 1
ATOM 859 C CA . GLN A 1 112 ? -10.326 6.725 -1.881 1.00 87.75 112 GLN A CA 1
ATOM 860 C C . GLN A 1 112 ? -10.625 7.419 -0.561 1.00 87.75 112 GLN A C 1
ATOM 862 O O . GLN A 1 112 ? -11.280 6.852 0.305 1.00 87.75 112 GLN A O 1
ATOM 867 N N . TYR A 1 113 ? -10.144 8.649 -0.393 1.00 89.94 113 TYR A N 1
ATOM 868 C CA . TYR A 1 113 ? -10.441 9.414 0.813 1.00 89.94 113 TYR A CA 1
ATOM 869 C C . TYR A 1 113 ? -11.887 9.918 0.787 1.00 89.94 113 TYR A C 1
ATOM 871 O O . TYR A 1 113 ? -12.270 10.702 -0.083 1.00 89.94 113 TYR A O 1
ATOM 879 N N . ASN A 1 114 ? -12.659 9.500 1.778 1.00 91.00 114 ASN A N 1
ATOM 880 C CA . ASN A 1 114 ? -14.025 9.904 2.026 1.00 91.00 114 ASN A CA 1
ATOM 881 C C . ASN A 1 114 ? -14.051 10.985 3.112 1.00 91.00 114 ASN A C 1
ATOM 883 O O . ASN A 1 114 ? -13.648 10.777 4.259 1.00 91.00 114 ASN A O 1
ATOM 887 N N . LYS A 1 115 ? -14.522 12.175 2.729 1.00 89.19 115 LYS A N 1
ATOM 888 C CA . LYS A 1 115 ? -14.574 13.343 3.616 1.00 89.19 115 LYS A CA 1
ATOM 889 C C . LYS A 1 115 ? -15.634 13.211 4.709 1.00 89.19 115 LYS A C 1
ATOM 891 O O . LYS A 1 115 ? -15.443 13.785 5.774 1.00 89.19 115 LYS A O 1
ATOM 896 N N . GLU A 1 116 ? -16.723 12.487 4.454 1.00 90.00 116 GLU A N 1
ATOM 897 C CA . GLU A 1 116 ? -17.835 12.339 5.401 1.00 90.00 116 GLU A CA 1
ATOM 898 C C . GLU A 1 116 ? -17.442 11.434 6.568 1.00 90.00 116 GLU A C 1
ATOM 900 O O . GLU A 1 116 ? -17.669 11.775 7.727 1.00 90.00 116 GLU A O 1
ATOM 905 N N . SER A 1 117 ? -16.780 10.313 6.269 1.00 88.81 117 SER A N 1
ATOM 906 C CA . SER A 1 117 ? -16.280 9.373 7.278 1.00 88.81 117 SER A CA 1
ATOM 907 C C . SER A 1 117 ? -14.881 9.721 7.803 1.00 88.81 117 SER A C 1
ATOM 909 O O . SER A 1 117 ? -14.417 9.114 8.768 1.00 88.81 117 SER A O 1
ATOM 911 N N . ASN A 1 118 ? -14.203 10.703 7.191 1.00 89.62 118 ASN A N 1
ATOM 912 C CA . ASN A 1 118 ? -12.807 11.058 7.465 1.00 89.62 118 ASN A CA 1
ATOM 913 C C . ASN A 1 118 ? -11.879 9.824 7.426 1.00 89.62 118 ASN A C 1
ATOM 915 O O . ASN A 1 118 ? -11.035 9.615 8.304 1.00 89.62 118 ASN A O 1
ATOM 919 N N . ALA A 1 119 ? -12.071 8.986 6.410 1.00 93.81 119 ALA A N 1
ATOM 920 C CA . ALA A 1 119 ? -11.398 7.704 6.253 1.00 93.81 119 ALA A CA 1
ATOM 921 C C . ALA A 1 119 ? -11.091 7.425 4.779 1.00 93.81 119 ALA A C 1
ATOM 923 O O . ALA A 1 119 ? -11.642 8.048 3.881 1.00 93.81 119 ALA A O 1
ATOM 924 N N . TYR A 1 120 ? -10.203 6.475 4.526 1.00 94.12 120 TYR A N 1
ATOM 925 C CA . TYR A 1 120 ? -9.983 5.895 3.213 1.00 94.12 120 TYR A CA 1
ATOM 926 C C . TYR A 1 120 ? -10.874 4.668 3.049 1.00 94.12 120 TYR A C 1
ATOM 928 O O . TYR A 1 120 ? -10.777 3.723 3.831 1.00 94.12 120 TYR A O 1
ATOM 936 N N . ASP A 1 121 ? -11.707 4.680 2.016 1.00 94.44 121 ASP A N 1
ATOM 937 C CA . ASP A 1 121 ? -12.513 3.540 1.610 1.00 94.44 121 ASP A CA 1
ATOM 938 C C . ASP A 1 121 ? -11.638 2.555 0.829 1.00 94.44 121 ASP A C 1
ATOM 940 O O . ASP A 1 121 ? -11.147 2.848 -0.268 1.00 94.44 121 ASP A O 1
ATOM 944 N N . VAL A 1 122 ? -11.424 1.379 1.418 1.00 94.94 122 VAL A N 1
ATOM 945 C CA . VAL A 1 122 ? -10.695 0.264 0.811 1.00 94.94 122 VAL A CA 1
ATOM 946 C C . VAL A 1 122 ? -11.701 -0.754 0.300 1.00 94.94 122 VAL A C 1
ATOM 948 O O . VAL A 1 122 ? -12.376 -1.414 1.088 1.00 94.94 122 VAL A O 1
ATOM 951 N N . ILE A 1 123 ? -11.790 -0.889 -1.023 1.00 94.50 123 ILE A N 1
ATOM 952 C CA . ILE A 1 123 ? -12.696 -1.830 -1.688 1.00 94.50 123 ILE A CA 1
ATOM 953 C C . ILE A 1 123 ? -11.894 -3.051 -2.142 1.00 94.50 123 ILE A C 1
ATOM 955 O O . ILE A 1 123 ? -10.999 -2.957 -2.991 1.00 94.50 123 ILE A O 1
ATOM 959 N N . CYS A 1 124 ? -12.219 -4.202 -1.564 1.00 95.31 124 CYS A N 1
ATOM 960 C CA . CYS A 1 124 ? -11.588 -5.472 -1.869 1.00 95.31 124 CYS A CA 1
ATOM 961 C C . CYS A 1 124 ? -12.190 -6.115 -3.125 1.00 95.31 124 CYS A C 1
ATOM 963 O O . CYS A 1 124 ? -13.361 -5.932 -3.456 1.00 95.31 124 CYS A O 1
ATOM 965 N N . THR A 1 125 ? -11.392 -6.916 -3.830 1.00 94.75 125 THR A N 1
ATOM 966 C CA . THR A 1 125 ? -11.805 -7.609 -5.064 1.00 94.75 125 THR A CA 1
ATOM 967 C C . THR A 1 125 ? -12.883 -8.664 -4.854 1.00 94.75 125 THR A C 1
ATOM 969 O O . THR A 1 125 ? -13.550 -9.049 -5.807 1.00 94.75 125 THR A O 1
ATOM 972 N N . ASP A 1 126 ? -13.064 -9.119 -3.617 1.00 94.44 126 ASP A N 1
ATOM 973 C CA . ASP A 1 126 ? -14.132 -10.026 -3.201 1.00 94.44 126 ASP A CA 1
ATOM 974 C C . ASP A 1 126 ? -15.404 -9.287 -2.740 1.00 94.44 126 ASP A C 1
ATOM 976 O O . ASP A 1 126 ? -16.320 -9.916 -2.215 1.00 94.44 126 ASP A O 1
ATOM 980 N N . GLY A 1 127 ? -15.468 -7.964 -2.935 1.00 93.44 127 GLY A N 1
ATOM 981 C CA . GLY A 1 127 ? -16.637 -7.130 -2.655 1.00 93.44 127 GLY A CA 1
ATOM 982 C C . GLY A 1 127 ? -16.728 -6.589 -1.227 1.00 93.44 127 GLY A C 1
ATOM 983 O O . GLY A 1 127 ? -17.638 -5.811 -0.948 1.00 93.44 127 GLY A O 1
ATOM 984 N N . HIS A 1 128 ? -15.811 -6.947 -0.321 1.00 95.44 128 HIS A N 1
ATOM 985 C CA . HIS A 1 128 ? -15.790 -6.352 1.019 1.00 95.44 128 HIS A CA 1
ATOM 986 C C . HIS A 1 128 ? -15.262 -4.916 0.973 1.00 95.44 128 HIS A C 1
ATOM 988 O O . HIS A 1 128 ? -14.344 -4.605 0.215 1.00 95.44 128 HIS A O 1
ATOM 994 N N . GLN A 1 129 ? -15.806 -4.053 1.827 1.00 94.75 129 GLN A N 1
ATOM 995 C CA . GLN A 1 129 ? -15.360 -2.671 1.973 1.00 94.75 129 GLN A CA 1
ATOM 996 C C . GLN A 1 129 ? -14.987 -2.385 3.426 1.00 94.75 129 GLN A C 1
ATOM 998 O O . GLN A 1 129 ? -15.680 -2.814 4.351 1.00 94.75 129 GLN A O 1
ATOM 1003 N N . TYR A 1 130 ? -13.896 -1.644 3.614 1.00 95.62 130 TYR A N 1
ATOM 1004 C CA . TYR A 1 130 ? -13.395 -1.249 4.926 1.00 95.62 130 TYR A CA 1
ATOM 1005 C C . TYR A 1 130 ? -13.013 0.228 4.936 1.00 95.62 130 TYR A C 1
ATOM 1007 O O . TYR A 1 130 ? -12.298 0.689 4.048 1.00 95.62 130 TYR A O 1
ATOM 1015 N N . GLY A 1 131 ? -13.447 0.949 5.968 1.00 96.00 131 GLY A N 1
ATOM 1016 C CA . GLY A 1 131 ? -12.941 2.283 6.266 1.00 96.00 131 GLY A CA 1
ATOM 1017 C C . GLY A 1 131 ? -11.632 2.185 7.044 1.00 96.00 131 GLY A C 1
ATOM 1018 O O . GLY A 1 131 ? -11.567 1.520 8.079 1.00 96.00 131 GLY A O 1
ATOM 1019 N N . MET A 1 132 ? -10.585 2.845 6.561 1.00 96.12 132 MET A N 1
ATOM 1020 C CA . MET A 1 132 ? -9.280 2.896 7.219 1.00 96.12 132 MET A CA 1
ATOM 1021 C C . MET A 1 132 ? -8.839 4.333 7.454 1.00 96.12 132 MET A C 1
ATOM 1023 O O . MET A 1 132 ? -8.923 5.170 6.560 1.00 96.12 132 MET A O 1
ATOM 1027 N N . ARG A 1 133 ? -8.305 4.630 8.634 1.00 95.31 133 ARG A N 1
ATOM 1028 C CA . ARG A 1 133 ? -7.784 5.960 8.961 1.00 95.31 133 ARG A CA 1
ATOM 1029 C C . ARG A 1 133 ? -6.355 5.862 9.462 1.00 95.31 133 ARG A C 1
ATOM 1031 O O . ARG A 1 133 ? -5.993 4.902 10.133 1.00 95.31 133 ARG A O 1
ATOM 1038 N N . PHE A 1 134 ? -5.554 6.869 9.131 1.00 94.06 134 PHE A N 1
ATOM 1039 C CA . PHE A 1 134 ? -4.223 7.031 9.696 1.00 94.06 134 PHE A CA 1
ATOM 1040 C C . PHE A 1 134 ? -4.275 8.004 10.877 1.00 94.06 134 PHE A C 1
ATOM 1042 O O . PHE A 1 134 ? -4.548 9.193 10.695 1.00 94.06 134 PHE A O 1
ATOM 1049 N N . ASP A 1 135 ? -4.019 7.495 12.077 1.00 92.31 135 ASP A N 1
ATOM 1050 C CA . ASP A 1 135 ? -3.837 8.284 13.290 1.00 92.31 135 ASP A CA 1
ATOM 1051 C C . ASP A 1 135 ? -2.420 8.875 13.277 1.00 92.31 135 ASP A C 1
ATOM 1053 O O . ASP A 1 135 ? -1.421 8.158 13.371 1.00 92.31 135 ASP A O 1
ATOM 1057 N N . ARG A 1 136 ? -2.329 10.201 13.135 1.00 86.62 136 ARG A N 1
ATOM 1058 C CA . ARG A 1 136 ? -1.045 10.912 13.053 1.00 86.62 136 ARG A CA 1
ATOM 1059 C C . ARG A 1 136 ? -0.328 11.020 14.392 1.00 86.62 136 ARG A C 1
ATOM 1061 O O . ARG A 1 136 ? 0.895 11.106 14.389 1.00 86.62 136 ARG A O 1
ATOM 1068 N N . GLU A 1 137 ? -1.058 11.024 15.502 1.00 89.25 137 GLU A N 1
ATOM 1069 C CA . GLU A 1 137 ? -0.464 11.098 16.839 1.00 89.25 137 GLU A CA 1
ATOM 1070 C C . GLU A 1 137 ? 0.190 9.764 17.194 1.00 89.25 137 GLU A C 1
ATOM 1072 O O . GLU A 1 137 ? 1.310 9.728 17.700 1.00 89.25 137 GLU A O 1
ATOM 1077 N N . LYS A 1 138 ? -0.483 8.659 16.856 1.00 92.06 138 LYS A N 1
ATOM 1078 C CA . LYS A 1 138 ? 0.040 7.302 17.066 1.00 92.06 138 LYS A CA 1
ATOM 1079 C C . LYS A 1 138 ? 0.943 6.815 15.938 1.00 92.06 138 LYS A C 1
ATOM 1081 O O . LYS A 1 138 ? 1.589 5.781 16.089 1.00 92.06 138 LYS A O 1
ATOM 1086 N N . SER A 1 139 ? 0.981 7.536 14.816 1.00 89.62 139 SER A N 1
ATOM 1087 C CA . SER A 1 139 ? 1.652 7.114 13.585 1.00 89.62 139 SER A CA 1
ATOM 1088 C C . SER A 1 139 ? 1.219 5.698 13.179 1.00 89.62 139 SER A C 1
ATOM 1090 O O . SER A 1 139 ? 2.049 4.831 12.912 1.00 89.62 139 SER A O 1
ATOM 1092 N N . ALA A 1 140 ? -0.089 5.434 13.190 1.00 93.62 140 ALA A N 1
ATOM 1093 C CA . ALA A 1 140 ? -0.631 4.090 13.014 1.00 93.62 140 ALA A CA 1
ATOM 1094 C C . ALA A 1 140 ? -1.929 4.084 12.203 1.00 93.62 140 ALA A C 1
ATOM 1096 O O . ALA A 1 140 ? -2.736 5.008 12.273 1.00 93.62 140 ALA A O 1
ATOM 1097 N N . TRP A 1 141 ? -2.139 3.007 11.449 1.00 95.75 141 TRP A N 1
ATOM 1098 C CA . TRP A 1 141 ? -3.396 2.749 10.754 1.00 95.75 141 TRP A CA 1
ATOM 1099 C C . TRP A 1 141 ? -4.395 2.037 11.660 1.00 95.75 141 TRP A C 1
ATOM 1101 O O . TRP A 1 141 ? -4.039 1.130 12.410 1.00 95.75 141 TRP A O 1
ATOM 1111 N N . GLU A 1 142 ? -5.661 2.419 11.545 1.00 95.69 142 GLU A N 1
ATOM 1112 C CA . GLU A 1 142 ? -6.775 1.818 12.270 1.00 95.69 142 GLU A CA 1
ATOM 1113 C C . GLU A 1 142 ? -7.977 1.581 11.351 1.00 95.69 142 GLU A C 1
ATOM 1115 O O . GLU A 1 142 ? -8.165 2.261 10.337 1.00 95.69 142 GLU A O 1
ATOM 1120 N N . LEU A 1 143 ? -8.804 0.606 11.729 1.00 96.12 143 LEU A N 1
ATOM 1121 C CA . LEU A 1 143 ? -10.112 0.397 11.124 1.00 96.12 143 LEU A CA 1
ATOM 1122 C C . LEU A 1 143 ? -11.125 1.356 11.743 1.00 96.12 143 LEU A C 1
ATOM 1124 O O . LEU A 1 143 ? -11.237 1.450 12.966 1.00 96.12 143 LEU A O 1
ATOM 1128 N N . VAL A 1 144 ? -11.895 2.017 10.888 1.00 92.75 144 VAL A N 1
ATOM 1129 C CA . VAL A 1 144 ? -13.057 2.802 11.303 1.00 92.75 144 VAL A CA 1
ATOM 1130 C C . VAL A 1 144 ? -14.241 1.845 11.467 1.00 92.75 144 VAL A C 1
ATOM 1132 O O . VAL A 1 144 ? -14.393 0.907 10.682 1.00 92.75 144 VAL A O 1
ATOM 1135 N N . LYS A 1 145 ? -15.010 2.029 12.544 1.00 73.12 145 LYS A N 1
ATOM 1136 C CA . LYS A 1 145 ? -16.188 1.209 12.864 1.00 73.12 145 LYS A CA 1
ATOM 1137 C C . LYS A 1 145 ? -17.392 1.593 12.021 1.00 73.12 145 LYS A C 1
ATOM 1139 O O . LYS A 1 145 ? -17.548 2.808 11.773 1.00 73.12 145 LYS A O 1
#

Sequence (145 aa):
MKKTLTIVTLTALAGCTTLGDVEKEALRDRAIADAKAQPKEMHLAYLQCYGLSQSDKKSCRRTASRLATSGRVDASTWDYILPFDYEAERLGFQTFLKDQGKRCAGVNQGPQYNKESNAYDVICTDGHQYGMRFDREKSAWELVK

Radius of gyration: 22.04 Å; chains: 1; bounding box: 74×32×65 Å